Protein AF-A0A1E3GSS5-F1 (afdb_monomer_lite)

Radius of gyration: 24.05 Å; chains: 1; bounding box: 73×25×52 Å

pLDDT: mean 72.54, std 13.04, range [42.56, 90.56]

Secondary structure (DSSP, 8-state):
--HHHHHHHHHHHHHHHHHHHHHHTTHHHHHHHHHHHHHHHHHHHHHHHHHHHHHHSSHHHHHHHHHHHHHHHHHHHHHHHHHHHHHHHHHHHHHHHT-

Sequence (99 aa):
MKDKQALILHPLIYLGEKEVRDILFFDSMLTPKIITLVYWLLLVAVVVSGIGMMFSGGFGSFLMGIFTMLAGAVGARIWCELLIVLFKINENMKKVADK

Foldseek 3Di:
DVVVVVVVVVVVVVVVVVVVVVVVVCLVPVVVVVLVVVLVVQLVVLVVVLVVQCVPDPPVSPVVSVVSSVCSNVVSVVVSVVSSVVSVVVVVVVVVVVD

InterPro domains:
  IPR025557 Protein of unknown function DUF4282 [PF14110] (24-96)

Structure (mmCIF, N/CA/C/O backbone):
data_AF-A0A1E3GSS5-F1
#
_entry.id   AF-A0A1E3GSS5-F1
#
loop_
_atom_site.group_PDB
_atom_site.id
_atom_site.type_symbol
_atom_site.label_atom_id
_atom_site.label_alt_id
_atom_site.label_comp_id
_atom_site.label_asym_id
_atom_site.label_entity_id
_atom_site.label_seq_id
_atom_site.pdbx_PDB_ins_code
_atom_site.Cartn_x
_atom_site.Cartn_y
_atom_site.Cartn_z
_atom_site.occupancy
_atom_site.B_iso_or_equiv
_atom_site.auth_seq_id
_atom_site.auth_comp_id
_atom_site.auth_asym_id
_atom_site.auth_atom_id
_atom_site.pdbx_PDB_model_num
ATOM 1 N N . MET A 1 1 ? -51.930 18.091 24.220 1.00 54.81 1 MET A N 1
ATOM 2 C CA . MET A 1 1 ? -51.304 17.918 22.883 1.00 54.81 1 MET A CA 1
ATOM 3 C C . MET A 1 1 ? -49.774 18.033 22.875 1.00 54.81 1 MET A C 1
ATOM 5 O O . MET A 1 1 ? -49.182 17.433 21.992 1.00 54.81 1 MET A O 1
ATOM 9 N N . LYS A 1 2 ? -49.119 18.729 23.826 1.00 56.16 2 LYS A N 1
ATOM 10 C CA . LYS A 1 2 ? -47.642 18.859 23.879 1.00 56.16 2 LYS A CA 1
ATOM 11 C C . LYS A 1 2 ? -46.899 17.605 24.387 1.00 56.16 2 LYS A C 1
ATOM 13 O O . LYS A 1 2 ? -45.776 17.364 23.970 1.00 56.16 2 LYS A O 1
ATOM 18 N N . ASP A 1 3 ? -47.557 16.768 25.190 1.00 60.31 3 ASP A N 1
ATOM 19 C CA . ASP A 1 3 ? -46.964 15.559 25.792 1.00 60.31 3 ASP A CA 1
ATOM 20 C C . ASP A 1 3 ? -46.573 14.464 24.782 1.00 60.31 3 ASP A C 1
ATOM 22 O O . ASP A 1 3 ? -45.542 13.811 24.916 1.00 60.31 3 ASP A O 1
ATOM 26 N N . LYS A 1 4 ? -47.353 14.292 23.704 1.00 57.72 4 LYS A N 1
ATOM 27 C CA . LYS A 1 4 ? -47.065 13.257 22.696 1.00 57.72 4 LYS A CA 1
ATOM 28 C C . LYS A 1 4 ? -45.841 13.572 21.830 1.00 57.72 4 LYS A C 1
ATOM 30 O O . LYS A 1 4 ? -45.244 12.638 21.309 1.00 57.72 4 LYS A O 1
ATOM 35 N N . GLN A 1 5 ? -45.448 14.841 21.676 1.00 59.91 5 GLN A N 1
ATOM 36 C CA . GLN A 1 5 ? -44.281 15.191 20.854 1.00 59.91 5 GLN A CA 1
ATOM 37 C C . GLN A 1 5 ? -42.954 14.825 21.534 1.00 59.91 5 GLN A C 1
ATOM 39 O O . GLN A 1 5 ? -42.032 14.393 20.849 1.00 59.91 5 GLN A O 1
ATOM 44 N N . ALA A 1 6 ? -42.871 14.911 22.866 1.00 60.53 6 ALA A N 1
ATOM 45 C CA . ALA A 1 6 ? -41.669 14.534 23.615 1.00 60.53 6 ALA A CA 1
ATOM 46 C C . ALA A 1 6 ? -41.416 13.012 23.599 1.00 60.53 6 ALA A C 1
ATOM 48 O O . ALA A 1 6 ? -40.271 12.573 23.501 1.00 60.53 6 ALA A O 1
ATOM 49 N N . LEU A 1 7 ? -42.488 12.206 23.615 1.00 66.19 7 LEU A N 1
ATOM 50 C CA . LEU A 1 7 ? -42.413 10.739 23.616 1.00 66.19 7 LEU A CA 1
ATOM 51 C C . LEU A 1 7 ? -41.941 10.150 22.271 1.00 66.19 7 LEU A C 1
ATOM 53 O O . LEU A 1 7 ? -41.382 9.059 22.241 1.00 66.19 7 LEU A O 1
ATOM 57 N N . ILE A 1 8 ? -42.157 10.869 21.162 1.00 61.47 8 ILE A N 1
ATOM 58 C CA . ILE A 1 8 ? -41.732 10.454 19.813 1.00 61.47 8 ILE A CA 1
ATOM 59 C C . ILE A 1 8 ? -40.321 10.984 19.495 1.00 61.47 8 ILE A C 1
ATOM 61 O O . ILE A 1 8 ? -39.580 10.345 18.753 1.00 61.47 8 ILE A O 1
ATOM 65 N N . LEU A 1 9 ? -39.904 12.107 20.094 1.00 61.25 9 LEU A N 1
ATOM 66 C CA . LEU A 1 9 ? -38.581 12.698 19.854 1.00 61.25 9 LEU A CA 1
ATOM 67 C C . LEU A 1 9 ? -37.442 11.894 20.503 1.00 61.25 9 LEU A C 1
ATOM 69 O O . LEU A 1 9 ? -36.375 11.755 19.911 1.00 61.25 9 LEU A O 1
ATOM 73 N N . HIS A 1 10 ? -37.684 11.314 21.683 1.00 63.09 10 HIS A N 1
ATOM 74 C CA . HIS A 1 10 ? -36.699 10.489 22.389 1.00 63.09 10 HIS 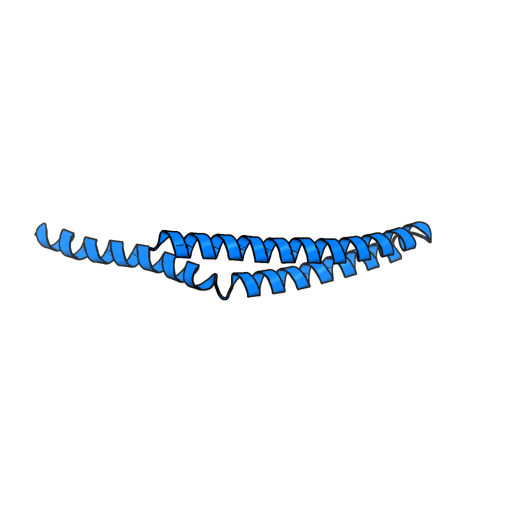A CA 1
ATOM 75 C C . HIS A 1 10 ? -36.212 9.284 21.551 1.00 63.09 10 HIS A C 1
ATOM 77 O O . HIS A 1 10 ? -35.008 9.176 21.333 1.00 63.09 10 HIS A O 1
ATOM 83 N N . PRO A 1 11 ? -37.081 8.399 21.012 1.00 60.56 11 PRO A N 1
ATOM 84 C CA . PRO A 1 11 ? -36.634 7.257 20.208 1.00 60.56 11 PRO A CA 1
ATOM 85 C C . PRO A 1 11 ? -36.048 7.647 18.840 1.00 60.56 11 PRO A C 1
ATOM 87 O O . PRO A 1 11 ? -35.205 6.915 18.327 1.00 60.56 11 PRO A O 1
ATOM 90 N N . LEU A 1 12 ? -36.437 8.791 18.261 1.00 65.62 12 LEU A N 1
ATOM 91 C CA . LEU A 1 12 ? -35.880 9.271 16.987 1.00 65.62 12 LEU A CA 1
ATOM 92 C C . LEU A 1 12 ? -34.426 9.749 17.122 1.00 65.62 12 LEU A C 1
ATOM 94 O O . LEU A 1 12 ? -33.623 9.504 16.224 1.00 65.62 12 LEU A O 1
ATOM 98 N N . ILE A 1 13 ? -34.063 10.345 18.262 1.00 63.69 13 ILE A N 1
ATOM 99 C CA . ILE A 1 13 ? -32.670 10.710 18.572 1.00 63.69 13 ILE A CA 1
ATOM 100 C C . ILE A 1 13 ? -31.807 9.446 18.758 1.00 63.69 13 ILE A C 1
ATOM 102 O O . ILE A 1 13 ? -30.689 9.385 18.251 1.00 63.69 13 ILE A O 1
ATOM 106 N N . TYR A 1 14 ? -32.350 8.392 19.386 1.00 59.22 14 TYR A N 1
ATOM 107 C CA . TYR A 1 14 ? -31.665 7.094 19.524 1.00 59.22 14 TYR A CA 1
ATOM 108 C C . TYR A 1 14 ? -31.533 6.305 18.210 1.00 59.22 14 TYR A C 1
ATOM 110 O O . TYR A 1 14 ? -30.634 5.470 18.096 1.00 59.22 14 TYR A O 1
ATOM 118 N N . LEU A 1 15 ? -32.409 6.528 17.227 1.00 58.94 15 LEU A N 1
ATOM 119 C CA . LEU A 1 15 ? -32.312 5.887 15.911 1.00 58.94 15 LEU A CA 1
ATOM 120 C C 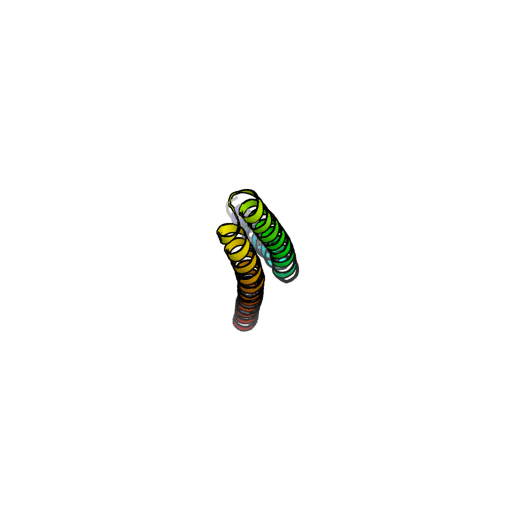. LEU A 1 15 ? -31.233 6.535 15.031 1.00 58.94 15 LEU A C 1
ATOM 122 O O . LEU A 1 15 ? -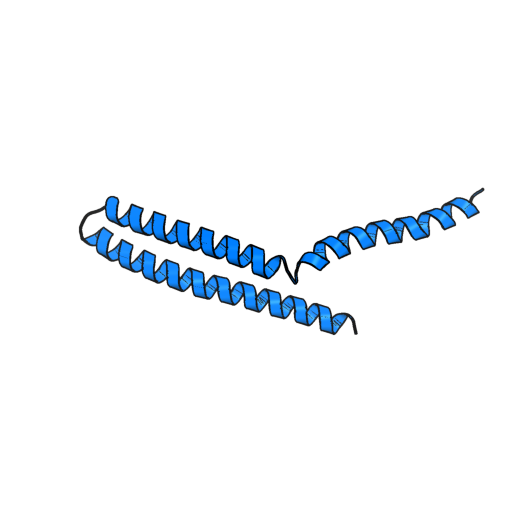30.500 5.807 14.367 1.00 58.94 15 LEU A O 1
ATOM 126 N N . GLY A 1 16 ? -31.074 7.863 15.090 1.00 56.06 16 GLY A N 1
ATOM 127 C CA . GLY A 1 16 ? -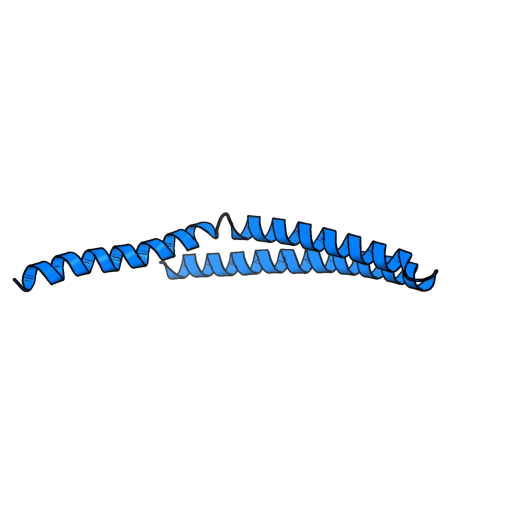30.043 8.583 14.327 1.00 56.06 16 GLY A CA 1
ATOM 128 C C . GLY A 1 16 ? -28.607 8.302 14.794 1.00 56.06 16 GLY A C 1
ATOM 129 O O . GLY A 1 16 ? -27.707 8.145 13.975 1.00 56.06 16 GLY A O 1
ATOM 130 N N . GLU A 1 17 ? -28.389 8.155 16.104 1.00 56.00 17 GLU A N 1
ATOM 131 C CA . GLU A 1 17 ? -27.084 7.785 16.689 1.00 56.00 17 GLU A CA 1
ATOM 132 C C . GLU A 1 17 ? -26.683 6.322 16.409 1.00 56.00 17 GLU A C 1
ATOM 134 O O . GLU A 1 17 ? -25.500 5.982 16.352 1.00 56.00 17 GLU A O 1
ATOM 139 N N . LYS A 1 18 ? -27.653 5.415 16.224 1.00 51.81 18 LYS A N 1
ATOM 140 C CA . LYS A 1 18 ? -27.351 4.000 15.957 1.00 51.81 18 LYS A CA 1
ATOM 141 C C . LYS A 1 18 ? -26.855 3.746 14.536 1.00 51.81 18 LYS A C 1
ATOM 143 O O . LYS A 1 18 ? -26.035 2.848 14.364 1.00 51.81 18 LYS A O 1
ATOM 148 N N . GLU A 1 19 ? -27.289 4.540 13.561 1.00 55.16 19 GLU A N 1
ATOM 149 C CA . GLU A 1 19 ? -26.910 4.367 12.154 1.00 55.16 19 GLU A CA 1
ATOM 150 C C . GLU A 1 19 ? -25.410 4.635 11.930 1.00 55.16 19 GLU A C 1
ATOM 152 O O . GLU A 1 19 ? -24.734 3.862 11.258 1.00 55.16 19 GLU A O 1
ATOM 157 N N . VAL A 1 20 ? -24.837 5.643 12.601 1.00 55.12 20 VAL A N 1
ATOM 158 C CA . VAL A 1 20 ? -23.392 5.946 12.536 1.00 55.12 20 VAL A CA 1
ATOM 159 C C . VAL A 1 20 ? -22.510 4.921 13.255 1.00 55.12 20 VAL A C 1
ATOM 161 O O . VAL A 1 20 ? -21.348 4.744 12.888 1.00 55.12 20 VAL A O 1
ATOM 164 N N . ARG A 1 21 ? -23.051 4.196 14.244 1.00 53.25 21 ARG A N 1
ATOM 165 C CA . ARG A 1 21 ? -22.321 3.125 14.942 1.00 53.25 21 ARG A CA 1
ATOM 166 C C . ARG A 1 21 ? -22.134 1.887 14.065 1.00 53.25 21 ARG A C 1
ATOM 168 O O . ARG A 1 21 ? -21.074 1.276 14.140 1.00 53.25 21 ARG A O 1
ATOM 175 N N . ASP A 1 22 ? -23.091 1.558 13.198 1.00 54.16 22 ASP A N 1
ATOM 176 C CA . ASP A 1 22 ? -22.983 0.412 12.276 1.00 54.16 22 ASP A CA 1
ATOM 177 C C . ASP A 1 22 ? -22.020 0.655 11.107 1.00 54.16 22 ASP A C 1
ATOM 179 O O . ASP A 1 22 ? -21.381 -0.285 10.634 1.00 54.16 22 ASP A O 1
ATOM 183 N N . ILE A 1 23 ? -21.788 1.916 10.728 1.00 55.34 23 ILE A N 1
ATOM 184 C CA . ILE A 1 23 ? -20.716 2.274 9.782 1.00 55.34 23 ILE A CA 1
ATOM 185 C C . ILE A 1 23 ? -19.325 2.004 10.401 1.00 55.34 23 ILE A C 1
ATOM 187 O O . ILE A 1 23 ? -18.367 1.737 9.679 1.00 55.34 23 ILE A O 1
ATOM 191 N N . LEU A 1 24 ? -19.216 1.998 11.739 1.00 54.03 24 LEU A N 1
ATOM 192 C CA . LEU A 1 24 ? -17.988 1.699 12.491 1.00 54.03 24 LEU A CA 1
ATOM 193 C C . LEU A 1 24 ? -17.855 0.218 12.895 1.00 54.03 24 LEU A C 1
ATOM 195 O O . LEU A 1 24 ? -16.744 -0.240 13.157 1.00 54.03 24 LEU A O 1
ATOM 199 N N . PHE A 1 25 ? -18.938 -0.572 12.882 1.00 53.94 25 PHE A N 1
ATOM 200 C CA . PHE A 1 25 ? -18.870 -2.038 13.047 1.00 53.94 25 PHE A CA 1
ATOM 201 C C . PHE A 1 25 ? -18.205 -2.750 11.863 1.00 53.94 25 PHE A C 1
ATOM 203 O O . PHE A 1 25 ? -17.905 -3.944 11.917 1.00 53.94 25 PHE A O 1
ATOM 210 N N . PHE A 1 26 ? -17.896 -1.994 10.818 1.00 51.06 26 PHE A N 1
ATOM 211 C CA . PHE A 1 26 ? -17.098 -2.447 9.708 1.00 51.06 26 PHE A CA 1
ATOM 212 C C . PHE A 1 26 ? -15.582 -2.411 9.959 1.00 51.06 26 PHE A C 1
ATOM 214 O O . PHE A 1 26 ? -14.883 -3.101 9.233 1.00 51.06 26 PHE A O 1
ATOM 221 N N . ASP A 1 27 ? -15.035 -1.698 10.949 1.00 54.44 27 ASP A N 1
ATOM 222 C CA . ASP A 1 27 ? -13.572 -1.519 11.089 1.00 54.44 27 ASP A CA 1
ATOM 223 C C . ASP A 1 27 ? -12.804 -2.849 11.245 1.00 54.44 27 ASP A C 1
ATOM 225 O O . ASP A 1 27 ? -11.843 -3.112 10.516 1.00 54.44 27 ASP A O 1
ATOM 229 N N . SER A 1 28 ? -13.326 -3.769 12.064 1.00 51.06 28 SER A N 1
ATOM 230 C CA . SER A 1 28 ? -12.692 -5.070 12.335 1.00 51.06 28 SER A CA 1
ATOM 231 C C . SER A 1 28 ? -12.635 -6.000 11.111 1.00 51.06 28 SER A C 1
ATOM 233 O O . SER A 1 28 ? -11.963 -7.035 11.163 1.00 51.06 28 SER A O 1
ATOM 235 N N . MET A 1 29 ? -13.340 -5.673 10.019 1.00 51.59 29 MET A N 1
ATOM 236 C CA . MET A 1 29 ? -13.344 -6.460 8.778 1.00 51.59 29 MET A CA 1
ATOM 237 C C . MET A 1 29 ? -13.036 -5.640 7.510 1.00 51.59 29 MET A C 1
ATOM 239 O O . MET A 1 29 ? -12.544 -6.222 6.545 1.00 51.59 29 MET A O 1
ATOM 243 N N . LEU A 1 30 ? -13.284 -4.324 7.487 1.00 63.56 30 LEU A N 1
ATOM 244 C CA . LEU A 1 30 ? -12.985 -3.402 6.385 1.00 63.56 30 LEU A CA 1
ATOM 245 C C . LEU A 1 30 ? -11.568 -2.891 6.459 1.00 63.56 30 LEU A C 1
ATOM 247 O O . LEU A 1 30 ? -10.888 -2.973 5.452 1.00 63.56 30 LEU A O 1
ATOM 251 N N . THR A 1 31 ? -11.094 -2.393 7.595 1.00 72.31 31 THR A N 1
ATOM 252 C CA . THR A 1 31 ? -9.757 -1.794 7.679 1.00 72.31 31 THR A CA 1
ATOM 253 C C . THR A 1 31 ? -8.656 -2.758 7.212 1.00 72.31 31 THR A C 1
ATOM 255 O O . THR A 1 31 ? -7.880 -2.382 6.329 1.00 72.31 31 THR A O 1
ATOM 258 N N . PRO A 1 32 ? -8.636 -4.047 7.618 1.00 69.56 32 PRO A N 1
ATOM 259 C CA . PRO A 1 32 ? -7.706 -5.013 7.028 1.00 69.56 32 PRO A CA 1
ATOM 260 C C . PRO A 1 32 ? -7.970 -5.326 5.535 1.00 69.56 32 PRO A C 1
ATOM 262 O O . PRO A 1 32 ? -7.017 -5.522 4.776 1.00 69.56 32 PRO A O 1
ATOM 265 N N . LYS A 1 33 ? -9.227 -5.348 5.062 1.00 75.25 33 LYS A N 1
ATOM 266 C CA . LYS A 1 33 ? -9.568 -5.605 3.642 1.00 75.25 33 LYS A CA 1
ATOM 267 C C . LYS A 1 33 ? -9.266 -4.422 2.707 1.00 75.25 33 LYS A C 1
ATOM 269 O O . LYS A 1 33 ? -8.810 -4.628 1.590 1.00 75.25 33 LYS A O 1
ATOM 274 N N . ILE A 1 34 ? -9.484 -3.188 3.152 1.00 80.81 34 ILE A N 1
ATOM 275 C CA . ILE A 1 34 ? -9.174 -1.955 2.420 1.00 80.81 34 ILE A CA 1
ATOM 276 C C . ILE A 1 34 ? -7.661 -1.824 2.275 1.00 80.81 34 ILE A C 1
ATOM 278 O O . ILE A 1 34 ? -7.178 -1.582 1.172 1.00 80.81 34 ILE A O 1
ATOM 282 N N . ILE A 1 35 ? -6.897 -2.043 3.353 1.00 81.19 35 ILE A N 1
ATOM 283 C CA . ILE A 1 35 ? -5.438 -1.896 3.297 1.00 81.19 35 ILE A CA 1
ATOM 284 C C . ILE A 1 35 ? -4.812 -2.960 2.390 1.00 81.19 35 ILE A C 1
ATOM 286 O O . ILE A 1 35 ? -3.892 -2.651 1.638 1.00 81.19 35 ILE A O 1
ATOM 290 N N . THR A 1 36 ? -5.328 -4.192 2.391 1.00 80.00 36 THR A N 1
ATOM 291 C CA . THR A 1 36 ? -4.860 -5.236 1.460 1.00 80.00 36 THR A CA 1
ATOM 292 C C . THR A 1 36 ? -5.166 -4.903 -0.004 1.00 80.00 36 THR A C 1
ATOM 294 O O . THR A 1 36 ? -4.330 -5.168 -0.869 1.00 80.00 36 THR A O 1
ATOM 297 N N . LEU A 1 37 ? -6.299 -4.252 -0.289 1.00 84.38 37 LEU A N 1
ATOM 298 C CA . LEU A 1 37 ? -6.647 -3.759 -1.627 1.00 84.38 37 LEU A CA 1
ATOM 299 C C . LEU A 1 37 ? -5.711 -2.618 -2.070 1.00 84.38 37 LEU A C 1
ATOM 301 O O . LEU A 1 37 ? -5.152 -2.652 -3.167 1.00 84.38 37 LEU A O 1
ATOM 305 N N . VAL A 1 38 ? -5.471 -1.643 -1.187 1.00 84.69 38 VAL A N 1
ATOM 306 C CA . VAL A 1 38 ? -4.544 -0.522 -1.420 1.00 84.69 38 VAL A CA 1
ATOM 307 C C . VAL A 1 38 ? -3.108 -1.017 -1.610 1.00 84.69 38 VAL A C 1
ATOM 309 O O . VAL A 1 38 ? -2.408 -0.525 -2.491 1.00 84.69 38 VAL A O 1
ATOM 312 N N . TYR A 1 39 ? -2.681 -2.024 -0.843 1.00 84.56 39 TYR A N 1
ATOM 313 C CA . TYR A 1 39 ? -1.367 -2.651 -0.979 1.00 84.56 39 TYR A CA 1
ATOM 314 C C . TYR A 1 39 ? -1.154 -3.241 -2.381 1.00 84.56 39 TYR A C 1
ATOM 316 O O . TYR A 1 39 ? -0.125 -2.997 -3.011 1.00 84.56 39 TYR A O 1
ATOM 324 N N . TRP A 1 40 ? -2.136 -3.987 -2.892 1.00 85.44 40 TRP A N 1
ATOM 325 C CA . TRP A 1 40 ? -2.073 -4.551 -4.240 1.00 85.44 40 TRP A CA 1
ATOM 326 C C . TRP A 1 40 ? -2.015 -3.458 -5.314 1.00 85.44 40 TRP A C 1
ATOM 328 O O . TRP A 1 40 ? -1.227 -3.561 -6.252 1.00 85.44 40 TRP A O 1
ATOM 338 N N . LEU A 1 41 ? -2.790 -2.382 -5.149 1.00 86.75 41 LEU A N 1
ATOM 339 C CA . LEU A 1 41 ? -2.804 -1.246 -6.073 1.00 86.75 41 LEU A CA 1
ATOM 340 C C . LEU A 1 41 ? -1.464 -0.492 -6.078 1.00 86.75 41 LEU A C 1
ATOM 342 O O . LEU A 1 41 ? -0.925 -0.207 -7.146 1.00 86.75 41 LEU A O 1
ATOM 346 N N . LEU A 1 42 ? -0.890 -0.229 -4.900 1.00 85.25 42 LEU A N 1
ATOM 347 C CA . LEU A 1 42 ? 0.445 0.359 -4.753 1.00 85.25 42 LEU A CA 1
ATOM 348 C C . LEU A 1 42 ? 1.520 -0.526 -5.384 1.00 85.25 42 LEU A C 1
ATOM 350 O O . LEU A 1 42 ? 2.391 -0.015 -6.082 1.00 85.25 42 LEU A O 1
ATOM 354 N N . LEU A 1 43 ? 1.452 -1.845 -5.187 1.00 85.19 43 LEU A N 1
ATOM 355 C CA . LEU A 1 43 ? 2.410 -2.764 -5.795 1.00 85.19 43 LEU A CA 1
ATOM 356 C C . LEU A 1 43 ? 2.320 -2.730 -7.323 1.00 85.19 43 LEU A C 1
ATOM 358 O O . LEU A 1 43 ? 3.350 -2.622 -7.983 1.00 85.19 43 LEU A O 1
ATOM 362 N N . VAL A 1 44 ? 1.109 -2.755 -7.888 1.00 89.38 44 VAL A N 1
ATOM 363 C CA . VAL A 1 44 ? 0.909 -2.609 -9.338 1.00 89.38 44 VAL A CA 1
ATOM 364 C C . VAL A 1 44 ? 1.461 -1.267 -9.827 1.00 89.38 44 VAL A C 1
ATOM 366 O O . VAL A 1 44 ? 2.168 -1.238 -10.830 1.00 89.38 44 VAL A O 1
ATOM 369 N N . ALA A 1 45 ? 1.226 -0.170 -9.105 1.00 87.31 45 ALA A N 1
ATOM 370 C CA . ALA A 1 45 ? 1.762 1.143 -9.462 1.00 87.31 45 ALA A CA 1
ATOM 371 C C . ALA A 1 45 ? 3.304 1.188 -9.433 1.00 87.31 45 ALA A C 1
ATOM 373 O O . ALA A 1 45 ? 3.921 1.751 -10.339 1.00 87.31 45 ALA A O 1
ATOM 374 N N . VAL A 1 46 ? 3.945 0.565 -8.437 1.00 86.25 46 VAL A N 1
ATOM 375 C CA . VAL A 1 46 ? 5.415 0.470 -8.344 1.00 86.25 46 VAL A CA 1
ATOM 376 C C . VAL A 1 46 ? 5.985 -0.376 -9.484 1.00 86.25 46 VAL A C 1
ATOM 378 O O . VAL A 1 46 ? 6.990 -0.006 -10.085 1.00 86.25 46 VAL A O 1
ATOM 381 N N . VAL A 1 47 ? 5.329 -1.484 -9.831 1.00 86.06 47 VAL A N 1
ATOM 382 C CA . VAL A 1 47 ? 5.745 -2.337 -10.953 1.00 86.06 47 VAL A CA 1
ATOM 383 C C . VAL A 1 47 ? 5.602 -1.594 -12.284 1.00 86.06 47 VAL A C 1
ATOM 385 O O . VAL A 1 47 ? 6.543 -1.565 -13.072 1.00 86.06 47 VAL A O 1
ATOM 388 N N . VAL A 1 48 ? 4.466 -0.933 -12.523 1.00 88.12 48 VAL A N 1
ATOM 389 C CA . VAL A 1 48 ? 4.222 -0.167 -13.757 1.00 88.12 48 VAL A CA 1
ATOM 390 C C . VAL A 1 48 ? 5.190 1.013 -13.885 1.00 88.12 48 VAL A C 1
ATOM 392 O O . VAL A 1 48 ? 5.730 1.242 -14.965 1.00 88.12 48 VAL A O 1
ATOM 395 N N . SER A 1 49 ? 5.460 1.738 -12.796 1.00 83.12 49 SER A N 1
ATOM 396 C CA . SER A 1 49 ? 6.420 2.853 -12.801 1.00 83.12 49 SER A CA 1
ATOM 397 C C . SER A 1 49 ? 7.869 2.391 -12.979 1.00 83.12 49 SER A C 1
ATOM 399 O O . SER A 1 49 ? 8.609 3.022 -13.733 1.00 83.12 49 SER A O 1
ATOM 401 N N . GLY A 1 50 ? 8.264 1.270 -12.365 1.00 81.94 50 GLY A N 1
ATOM 402 C CA . GLY A 1 50 ? 9.578 0.654 -12.566 1.00 81.94 50 GLY A CA 1
ATOM 403 C C . GLY A 1 50 ? 9.795 0.213 -14.014 1.00 81.94 50 GLY A C 1
ATOM 404 O O . GLY A 1 50 ? 10.810 0.558 -14.618 1.00 81.94 50 GLY A O 1
ATOM 405 N N . ILE A 1 51 ? 8.805 -0.465 -14.606 1.00 83.56 51 ILE A N 1
ATOM 406 C CA . ILE A 1 51 ? 8.832 -0.858 -16.022 1.00 83.56 51 ILE A CA 1
ATOM 407 C C . ILE A 1 51 ? 8.875 0.386 -16.921 1.00 83.56 51 ILE A C 1
ATOM 409 O O . ILE A 1 51 ? 9.694 0.452 -17.832 1.00 83.56 51 ILE A O 1
ATOM 413 N N . GLY A 1 52 ? 8.058 1.408 -16.648 1.00 83.56 52 GLY A N 1
ATOM 414 C CA . GLY A 1 52 ? 8.060 2.660 -17.411 1.00 83.56 52 GLY A CA 1
ATOM 415 C C . GLY A 1 52 ? 9.425 3.359 -17.420 1.00 83.56 52 GLY A C 1
ATOM 416 O O . GLY A 1 52 ? 9.886 3.786 -18.477 1.00 83.56 52 GLY A O 1
ATOM 417 N N . MET A 1 53 ? 10.114 3.403 -16.275 1.00 79.38 53 MET A N 1
ATOM 418 C CA . MET A 1 53 ? 11.472 3.955 -16.164 1.00 79.38 53 MET A CA 1
ATOM 419 C C . MET A 1 53 ? 12.525 3.136 -16.920 1.00 79.38 53 MET A C 1
ATOM 421 O O . MET A 1 53 ? 13.464 3.713 -17.468 1.00 79.38 53 MET A O 1
ATOM 425 N N . MET A 1 54 ? 12.365 1.812 -16.997 1.00 77.56 54 MET A N 1
ATOM 426 C CA . MET A 1 54 ? 13.252 0.947 -17.784 1.00 77.56 54 MET A CA 1
ATOM 427 C C . MET A 1 54 ? 13.117 1.173 -19.295 1.00 77.56 54 MET A C 1
ATOM 429 O O . MET A 1 54 ? 14.095 1.001 -20.017 1.00 77.56 54 MET A O 1
ATOM 433 N N . PHE A 1 55 ? 11.932 1.567 -19.774 1.00 79.12 55 PHE A N 1
ATOM 434 C CA . PHE A 1 55 ? 11.697 1.869 -21.190 1.00 79.12 55 PHE A CA 1
ATOM 435 C C . PHE A 1 55 ? 12.014 3.325 -21.574 1.00 79.12 55 PHE A C 1
ATOM 437 O O . PHE A 1 55 ? 12.163 3.607 -22.762 1.00 79.12 55 PHE A O 1
ATOM 444 N N . SER A 1 56 ? 12.126 4.256 -20.616 1.00 72.62 56 SER A N 1
ATOM 445 C CA . SER A 1 56 ? 12.266 5.692 -20.916 1.00 72.62 56 SER A CA 1
ATOM 446 C C . SER A 1 56 ? 13.706 6.207 -21.021 1.00 72.62 56 SER A C 1
ATOM 448 O O . SER A 1 56 ? 13.904 7.353 -21.421 1.00 72.62 56 SER A O 1
ATOM 450 N N . GLY A 1 57 ? 14.721 5.428 -20.647 1.00 63.97 57 GLY A N 1
ATOM 451 C CA . GLY A 1 57 ? 16.110 5.884 -20.688 1.00 63.97 57 GLY A CA 1
ATOM 452 C C . GLY A 1 57 ? 17.097 4.727 -20.737 1.00 63.97 57 GLY A C 1
ATOM 453 O O . GLY A 1 57 ? 16.779 3.620 -20.319 1.00 63.97 57 GLY A O 1
ATOM 454 N N . GLY A 1 58 ? 18.284 4.977 -21.294 1.00 78.75 58 GLY A N 1
ATOM 455 C CA . GLY A 1 58 ? 19.322 3.962 -21.505 1.00 78.75 58 GLY A CA 1
ATOM 456 C C . GLY A 1 58 ? 19.862 3.319 -20.216 1.00 78.75 58 GLY A C 1
ATOM 457 O O . GLY A 1 58 ? 19.255 3.366 -19.151 1.00 78.75 58 GLY A O 1
ATOM 458 N N . PHE A 1 59 ? 21.060 2.734 -20.287 1.00 72.62 59 PHE A N 1
ATOM 459 C CA . PHE A 1 59 ? 21.620 1.857 -19.242 1.00 72.62 59 PHE A CA 1
ATOM 460 C C . PHE A 1 59 ? 21.581 2.424 -17.799 1.00 72.62 59 PHE A C 1
ATOM 462 O O . PHE A 1 59 ? 21.367 1.676 -16.847 1.00 72.62 59 PHE A O 1
ATOM 469 N N . GLY A 1 60 ? 21.722 3.745 -17.622 1.00 78.75 60 GLY A N 1
ATOM 470 C CA . GLY A 1 60 ? 21.617 4.403 -16.310 1.00 78.75 60 GLY A CA 1
ATOM 471 C C . GLY A 1 60 ? 20.196 4.445 -15.726 1.00 78.75 60 GLY A C 1
ATOM 472 O O . GLY A 1 60 ? 20.017 4.255 -14.523 1.00 78.75 60 GLY A O 1
ATOM 473 N N . SER A 1 61 ? 19.174 4.631 -16.565 1.00 78.19 61 SER A N 1
ATOM 474 C CA . SER A 1 61 ? 17.765 4.620 -16.143 1.00 78.19 61 SER A CA 1
ATOM 475 C C . SER A 1 61 ? 17.277 3.210 -15.829 1.00 78.19 61 SER A C 1
ATOM 477 O O . SER A 1 61 ? 16.422 3.043 -14.967 1.00 78.19 61 SER A O 1
ATOM 479 N N . PHE A 1 62 ? 17.870 2.188 -16.451 1.00 79.56 62 PHE A N 1
ATOM 480 C CA . PHE A 1 62 ? 17.592 0.791 -16.127 1.00 79.56 62 PHE A CA 1
ATOM 481 C C . PHE A 1 62 ? 18.042 0.432 -14.701 1.00 79.56 62 PHE A C 1
ATOM 483 O O . PHE A 1 62 ? 17.282 -0.162 -13.936 1.00 79.56 62 PHE A O 1
ATOM 490 N N . LEU A 1 63 ? 19.252 0.854 -14.311 1.00 84.56 63 LEU A N 1
ATOM 491 C CA . LEU A 1 63 ? 19.781 0.638 -12.960 1.00 84.56 63 LEU A CA 1
ATOM 492 C C . LEU A 1 63 ? 18.961 1.388 -11.900 1.00 84.56 63 LEU A C 1
ATOM 494 O O . LEU A 1 63 ? 18.621 0.821 -10.861 1.00 84.56 63 LEU A O 1
ATOM 498 N N . MET A 1 64 ? 18.597 2.642 -12.194 1.00 82.31 64 MET A N 1
ATOM 499 C CA . MET A 1 64 ? 17.703 3.422 -11.337 1.00 82.31 64 MET A CA 1
ATOM 500 C C . MET A 1 64 ? 16.317 2.782 -11.243 1.00 82.31 64 MET A C 1
ATOM 502 O O . MET A 1 64 ? 15.818 2.630 -10.138 1.00 82.31 64 MET A O 1
ATOM 506 N N . GLY A 1 65 ? 15.740 2.310 -12.351 1.00 83.00 65 GLY A N 1
ATOM 507 C CA . GLY A 1 65 ? 14.441 1.634 -12.371 1.00 83.00 65 GLY A CA 1
ATOM 508 C C . GLY A 1 65 ? 14.400 0.393 -11.477 1.00 83.00 65 GLY A C 1
ATOM 509 O O . GLY A 1 65 ? 13.463 0.243 -10.696 1.00 83.00 65 GLY A O 1
ATOM 510 N N . ILE A 1 66 ? 15.440 -0.452 -11.500 1.00 84.12 66 ILE A N 1
ATOM 511 C CA . ILE A 1 66 ? 15.559 -1.600 -10.578 1.00 84.12 66 ILE A CA 1
ATOM 512 C C . ILE A 1 66 ? 15.605 -1.128 -9.123 1.00 84.12 66 ILE A C 1
ATOM 514 O O . ILE A 1 66 ? 14.896 -1.669 -8.272 1.00 84.12 66 ILE A O 1
ATOM 518 N N . PHE A 1 67 ? 16.422 -0.114 -8.835 1.00 87.75 67 PHE A N 1
ATOM 519 C CA . PHE A 1 67 ? 16.574 0.411 -7.483 1.00 87.75 67 PHE A CA 1
ATOM 520 C C . PHE A 1 67 ? 15.269 1.023 -6.960 1.00 87.75 67 PHE A C 1
ATOM 522 O O . PHE A 1 67 ? 14.866 0.741 -5.834 1.00 87.75 67 PHE A O 1
ATOM 529 N N . THR A 1 68 ? 14.560 1.797 -7.784 1.00 84.00 68 THR A N 1
ATOM 530 C CA . THR A 1 68 ? 13.269 2.403 -7.436 1.00 84.00 68 THR A CA 1
ATOM 531 C C . THR A 1 68 ? 12.177 1.352 -7.269 1.00 84.00 68 THR A C 1
ATOM 533 O O . THR A 1 68 ? 11.344 1.481 -6.379 1.00 84.00 68 THR A O 1
ATOM 536 N N . MET A 1 69 ? 12.191 0.283 -8.064 1.00 85.50 69 MET A N 1
ATOM 537 C CA . MET A 1 69 ? 11.215 -0.798 -7.951 1.00 85.50 69 MET A CA 1
ATOM 538 C C . MET A 1 69 ? 11.432 -1.624 -6.671 1.00 85.50 69 MET A C 1
ATOM 540 O O . MET A 1 69 ? 10.469 -1.937 -5.974 1.00 85.50 69 MET A O 1
ATOM 544 N N . LEU A 1 70 ? 12.689 -1.908 -6.304 1.00 88.25 70 LEU A N 1
ATOM 545 C CA . LEU A 1 70 ? 13.040 -2.559 -5.034 1.00 88.25 70 LEU A CA 1
ATOM 546 C C . LEU A 1 70 ? 12.728 -1.665 -3.829 1.00 88.25 70 LEU A C 1
ATOM 548 O O . LEU A 1 70 ? 12.015 -2.086 -2.920 1.00 88.25 70 LEU A O 1
ATOM 552 N N . ALA A 1 71 ? 13.220 -0.424 -3.831 1.00 88.38 71 ALA A N 1
ATOM 553 C CA . ALA A 1 71 ? 12.991 0.527 -2.747 1.00 88.38 71 ALA A CA 1
ATOM 554 C C . ALA A 1 71 ? 11.500 0.866 -2.595 1.00 88.38 71 ALA A C 1
ATOM 556 O O . ALA A 1 71 ? 10.997 0.932 -1.476 1.00 88.38 71 ALA A O 1
ATOM 557 N N . GLY A 1 72 ? 10.773 1.014 -3.705 1.00 86.44 72 GLY A N 1
ATOM 558 C CA . GLY A 1 72 ? 9.333 1.259 -3.729 1.00 86.44 72 GLY A CA 1
ATOM 559 C C . GLY A 1 72 ? 8.522 0.068 -3.224 1.00 86.44 72 GLY A C 1
ATOM 560 O O . GLY A 1 72 ? 7.600 0.254 -2.436 1.00 86.44 72 GLY A O 1
ATOM 561 N N . ALA A 1 73 ? 8.885 -1.163 -3.598 1.00 86.00 73 ALA A N 1
ATOM 562 C CA . ALA A 1 73 ? 8.197 -2.362 -3.121 1.00 86.00 73 ALA A CA 1
ATOM 563 C C . ALA A 1 73 ? 8.424 -2.594 -1.619 1.00 86.00 73 ALA A C 1
ATOM 565 O O . ALA A 1 73 ? 7.476 -2.887 -0.888 1.00 86.00 73 ALA A O 1
ATOM 566 N N . VAL A 1 74 ? 9.664 -2.430 -1.145 1.00 90.19 74 VAL A N 1
ATOM 567 C CA . VAL A 1 74 ? 10.015 -2.564 0.278 1.00 90.19 74 VAL A CA 1
ATOM 568 C C . VAL A 1 74 ? 9.397 -1.429 1.097 1.00 90.19 74 VAL A C 1
ATOM 570 O O . VAL A 1 74 ? 8.777 -1.684 2.128 1.00 90.19 74 VAL A O 1
ATOM 573 N N . GLY A 1 75 ? 9.478 -0.187 0.615 1.00 87.88 75 GLY A N 1
ATOM 574 C CA . GLY A 1 75 ? 8.854 0.973 1.251 1.00 87.88 75 GLY A CA 1
ATOM 575 C C . GLY A 1 75 ? 7.335 0.836 1.350 1.00 87.88 75 GLY A C 1
ATOM 576 O O . GLY A 1 75 ? 6.774 1.053 2.421 1.00 87.88 75 GLY A O 1
ATOM 577 N N . ALA A 1 76 ? 6.669 0.389 0.279 1.00 85.06 76 ALA A N 1
ATOM 578 C CA . ALA A 1 76 ? 5.229 0.134 0.286 1.00 85.06 76 ALA A CA 1
ATOM 579 C C . ALA A 1 76 ? 4.837 -0.965 1.287 1.00 85.06 76 ALA A C 1
ATOM 581 O O . ALA A 1 76 ? 3.826 -0.826 1.971 1.00 85.06 76 ALA A O 1
ATOM 582 N N . ARG A 1 77 ? 5.639 -2.033 1.423 1.00 86.69 77 ARG A N 1
ATOM 583 C CA . ARG A 1 77 ? 5.425 -3.090 2.430 1.00 86.69 77 ARG A CA 1
ATOM 584 C C . ARG A 1 77 ? 5.500 -2.541 3.852 1.00 86.69 77 ARG A C 1
ATOM 586 O O . ARG A 1 77 ? 4.560 -2.729 4.618 1.00 86.69 77 ARG A O 1
ATOM 593 N N . ILE A 1 78 ? 6.576 -1.821 4.165 1.00 90.56 78 ILE A N 1
ATOM 594 C CA . ILE A 1 78 ? 6.811 -1.244 5.494 1.00 90.56 78 ILE A CA 1
ATOM 595 C C . ILE A 1 78 ? 5.706 -0.238 5.841 1.00 90.56 78 ILE A C 1
ATOM 597 O O . ILE A 1 78 ? 5.131 -0.295 6.927 1.00 90.56 78 ILE A O 1
ATOM 601 N N . TRP A 1 79 ? 5.359 0.648 4.903 1.00 84.69 79 TRP A N 1
ATOM 602 C CA . TRP A 1 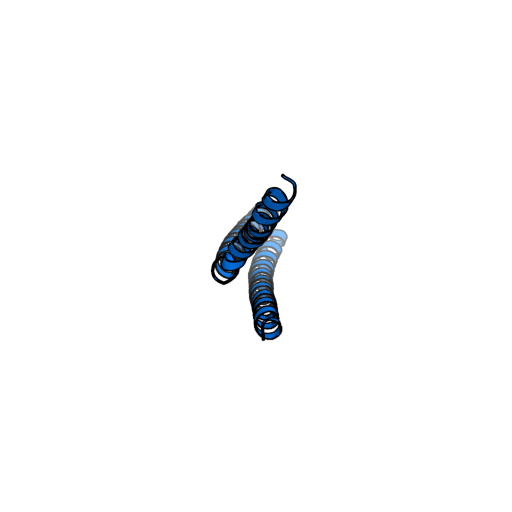79 ? 4.309 1.648 5.097 1.00 84.69 79 TRP A CA 1
ATOM 603 C C . TRP A 1 79 ? 2.930 1.003 5.293 1.00 84.69 79 TRP A C 1
ATOM 605 O O . TRP A 1 79 ? 2.199 1.381 6.208 1.00 84.69 79 TRP A O 1
ATOM 615 N N . CYS A 1 80 ? 2.570 -0.002 4.484 1.00 82.69 80 CYS A N 1
ATOM 616 C CA . CYS A 1 80 ? 1.306 -0.727 4.642 1.00 82.69 80 CYS A CA 1
ATOM 617 C C . CYS A 1 80 ? 1.223 -1.484 5.975 1.00 82.69 80 CYS A C 1
ATO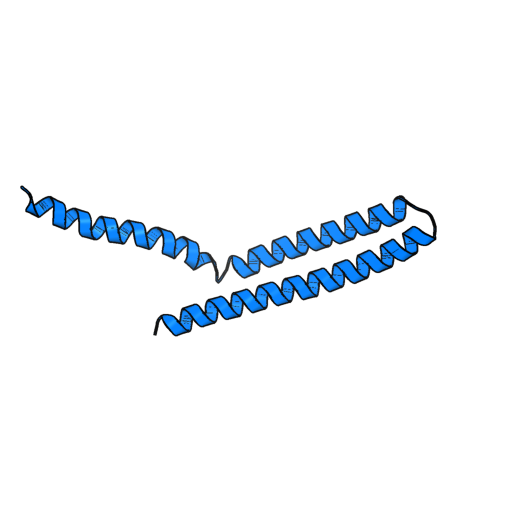M 619 O O . CYS A 1 80 ? 0.172 -1.450 6.612 1.00 82.69 80 CYS A O 1
ATOM 621 N N . GLU A 1 81 ? 2.296 -2.141 6.420 1.00 83.56 81 GLU A N 1
ATOM 622 C CA . GLU A 1 81 ? 2.317 -2.840 7.713 1.00 83.56 81 GLU A CA 1
ATOM 623 C C . GLU A 1 81 ? 2.165 -1.869 8.891 1.00 83.56 81 GLU A C 1
ATOM 625 O O . GLU A 1 81 ? 1.351 -2.114 9.783 1.00 83.56 81 GLU A O 1
ATOM 630 N N . LEU A 1 82 ? 2.864 -0.728 8.859 1.00 85.94 82 LEU A N 1
ATOM 631 C CA . LEU A 1 82 ? 2.742 0.328 9.870 1.00 85.94 82 LEU A CA 1
ATOM 632 C C . LEU A 1 82 ? 1.319 0.900 9.950 1.00 85.94 82 LEU A C 1
ATOM 634 O O . LEU A 1 82 ? 0.812 1.106 11.054 1.00 85.94 82 LEU A O 1
ATOM 638 N N . LEU A 1 83 ? 0.646 1.102 8.811 1.00 82.75 83 LEU A N 1
ATOM 639 C CA . LEU A 1 83 ? -0.754 1.542 8.784 1.00 82.75 83 LEU A CA 1
ATOM 640 C C . LEU A 1 83 ? -1.680 0.525 9.466 1.00 82.75 83 LEU A C 1
ATOM 642 O O . LEU A 1 83 ? -2.479 0.910 10.320 1.00 82.75 83 LEU A O 1
ATOM 646 N N . ILE A 1 84 ? -1.552 -0.771 9.149 1.00 81.81 84 ILE A N 1
ATOM 647 C CA . ILE A 1 84 ? -2.361 -1.833 9.778 1.00 81.81 84 ILE A CA 1
ATOM 648 C C . ILE A 1 84 ? -2.141 -1.853 11.294 1.00 81.81 84 ILE A C 1
ATOM 650 O O . ILE A 1 84 ? -3.102 -1.960 12.058 1.00 81.81 84 ILE A O 1
ATOM 654 N N . VAL A 1 85 ? -0.886 -1.746 11.739 1.00 83.06 85 VAL A N 1
ATOM 655 C CA . VAL A 1 85 ? -0.530 -1.741 13.164 1.00 83.06 85 VAL A CA 1
ATOM 656 C C . VAL A 1 85 ? -1.141 -0.537 13.885 1.00 83.06 85 VAL A C 1
ATOM 658 O O . VAL A 1 85 ? -1.718 -0.707 14.960 1.00 83.06 85 VAL A O 1
ATOM 661 N N . LEU A 1 86 ? -1.086 0.656 13.288 1.00 82.81 86 LEU A N 1
ATOM 662 C CA . LEU A 1 86 ? -1.654 1.874 13.870 1.00 82.81 86 LEU A CA 1
ATOM 663 C C . LEU A 1 86 ? -3.181 1.788 14.009 1.00 82.81 86 LEU A C 1
ATOM 665 O O . LEU A 1 86 ? -3.721 2.116 15.067 1.00 82.81 86 LEU A O 1
ATOM 669 N N . PHE A 1 87 ? -3.881 1.271 12.994 1.00 73.31 87 PHE A N 1
ATOM 670 C CA . PHE A 1 87 ? -5.325 1.035 13.081 1.00 73.31 87 PHE A CA 1
ATOM 671 C C . PHE A 1 87 ? -5.686 0.008 14.161 1.00 73.31 87 PHE A C 1
ATOM 673 O O . PHE A 1 87 ? -6.632 0.222 14.920 1.00 73.31 87 PHE A O 1
ATOM 680 N N . LYS A 1 88 ? -4.881 -1.049 14.318 1.00 72.19 88 LYS A N 1
ATOM 681 C CA . LYS A 1 88 ? -5.032 -2.031 15.405 1.00 72.19 88 LYS A CA 1
ATOM 682 C C . LYS A 1 88 ? -4.899 -1.403 16.796 1.00 72.19 88 LYS A C 1
ATOM 684 O O . LYS A 1 88 ? -5.593 -1.810 17.725 1.00 72.19 88 LYS A O 1
ATOM 689 N N . ILE A 1 89 ? -3.998 -0.436 16.969 1.00 78.69 89 ILE A N 1
ATOM 690 C CA . ILE A 1 89 ? -3.828 0.283 18.243 1.00 78.69 89 ILE A CA 1
ATOM 691 C C . ILE A 1 89 ? -5.040 1.182 18.513 1.00 78.69 89 ILE A C 1
ATOM 693 O O . ILE A 1 89 ? -5.561 1.183 19.628 1.00 78.69 89 ILE A O 1
ATOM 697 N N . ASN A 1 90 ? -5.529 1.891 17.494 1.00 72.12 90 ASN A N 1
ATOM 698 C CA . ASN A 1 90 ? -6.711 2.746 17.606 1.00 72.12 90 ASN A CA 1
ATOM 699 C C . ASN A 1 90 ? -7.976 1.949 17.993 1.00 72.12 90 ASN A C 1
ATOM 701 O O . ASN A 1 90 ? -8.732 2.357 18.874 1.00 72.12 90 ASN A O 1
ATOM 705 N N . GLU A 1 91 ? -8.177 0.767 17.403 1.00 66.81 91 GLU A N 1
ATOM 706 C CA . GLU A 1 91 ? -9.258 -0.147 17.798 1.00 66.81 91 GLU A CA 1
ATOM 707 C C . GLU A 1 91 ? -9.116 -0.646 19.245 1.00 66.81 91 GLU A C 1
ATOM 709 O O . GLU A 1 91 ? -10.108 -0.752 19.969 1.00 66.81 91 GLU A O 1
ATOM 714 N N . ASN A 1 92 ? -7.891 -0.942 19.690 1.00 64.75 92 ASN A N 1
ATOM 715 C CA . ASN A 1 92 ? -7.641 -1.363 21.070 1.00 64.75 92 ASN A CA 1
ATOM 716 C C . ASN A 1 92 ? -7.925 -0.239 22.077 1.00 64.75 92 ASN A C 1
ATOM 718 O O . ASN A 1 92 ? -8.529 -0.501 23.113 1.00 64.75 92 ASN A O 1
ATOM 722 N N . MET A 1 93 ? -7.560 1.009 21.769 1.00 58.94 93 MET A N 1
ATOM 723 C CA . MET A 1 93 ? -7.881 2.170 22.610 1.00 58.94 93 MET A CA 1
ATOM 724 C C . MET A 1 93 ? -9.392 2.393 22.738 1.00 58.94 93 MET A C 1
ATOM 726 O O . MET A 1 93 ? -9.875 2.623 23.846 1.00 58.94 93 MET A O 1
ATOM 730 N N . LYS A 1 94 ? -10.157 2.235 21.647 1.00 60.03 94 LYS A N 1
ATOM 731 C CA . LYS A 1 94 ? -11.631 2.272 21.698 1.00 60.03 94 LYS A CA 1
ATOM 732 C C . LYS A 1 94 ? -12.214 1.185 22.608 1.00 60.03 94 LYS A C 1
ATOM 734 O O . LYS A 1 94 ? -13.142 1.464 23.355 1.00 60.03 94 LYS A O 1
ATOM 739 N N . LYS A 1 95 ? -11.654 -0.031 22.604 1.00 59.50 95 LYS A N 1
ATOM 740 C CA . LYS A 1 95 ? -12.108 -1.134 23.479 1.00 59.50 95 LYS A CA 1
ATOM 741 C C . LYS A 1 95 ? -11.813 -0.925 24.967 1.00 59.50 95 LYS A C 1
ATOM 743 O O . LYS A 1 95 ? -12.469 -1.550 25.794 1.00 59.50 95 LYS A O 1
ATOM 748 N N . VAL A 1 96 ? -10.814 -0.111 25.309 1.00 61.12 96 VAL A N 1
ATOM 749 C CA . VAL A 1 96 ? -10.450 0.186 26.707 1.00 61.12 96 VAL A CA 1
ATOM 750 C C . VAL A 1 96 ? -11.244 1.373 27.258 1.00 61.12 96 VAL A C 1
ATOM 752 O O . VAL A 1 96 ? -11.481 1.413 28.456 1.00 61.12 96 VAL A O 1
ATOM 755 N N . ALA A 1 97 ? -11.693 2.299 26.404 1.00 59.34 97 ALA A N 1
ATOM 756 C CA . ALA A 1 97 ? -12.525 3.436 26.807 1.00 59.34 97 ALA A CA 1
ATOM 757 C C . ALA A 1 97 ? -14.001 3.074 27.079 1.00 59.34 97 ALA A C 1
ATOM 759 O O . ALA A 1 97 ? -14.689 3.830 27.755 1.00 59.34 97 ALA A O 1
ATOM 760 N N . ASP A 1 98 ? -14.478 1.936 26.561 1.00 53.31 98 ASP A N 1
ATOM 761 C CA . ASP A 1 98 ? -15.866 1.455 26.712 1.00 53.31 98 ASP A CA 1
ATOM 762 C C . ASP A 1 98 ? -16.059 0.526 27.938 1.00 53.31 98 ASP A C 1
ATOM 764 O O . ASP A 1 98 ? -17.043 -0.211 28.031 1.00 53.31 98 ASP A O 1
ATOM 768 N N . LYS A 1 99 ? -15.098 0.526 28.872 1.00 42.56 99 LYS A N 1
ATOM 769 C CA . LYS A 1 99 ? -15.171 -0.124 30.191 1.00 42.56 99 LYS A CA 1
ATOM 770 C C . LYS A 1 99 ? -15.027 0.913 31.293 1.00 42.56 99 LYS A C 1
ATOM 772 O O . LYS A 1 99 ? -15.727 0.746 32.314 1.00 42.56 99 LYS A O 1
#

Organism: NCBI:txid291169